Protein AF-A0A947DBQ5-F1 (afdb_monomer_lite)

InterPro domains:
  IPR007060 Septum formation initiator FtsL/DivIC [PF04977] (44-119)

Sequence (131 aa):
MTASRSGCVPCSSISCVKSMSTRHRRKSLIRPLLLPLVALLFSAYFAWHGWHGAFGIEARRVLDTEAARLETIKSELKAERSEIEKRVALLRPQSLESDMLDERARNILGFAQPNEIVIYKTAAQAAVNKK

Secondary structure (DSSP, 8-state):
----------------------------SHHHHHHHHHHHHHHHHHHHHHHHSTTSHHHHHHHHHHHHHHHHHHHHHHHHHHHHHHHHHHT-TTSS-HHHHHHHHHHHH----TT-------HHHHTTT--

Foldseek 3Di:
DDDDDDDDDDDDDDDPPPPPPPPPPPDPPVVVVVVVVVVVVVVVVCVVCQCPDCNHPVVVVVVVVVVVVVVVVVVVVVVVVVVVVVVVVVVPVVPVDVVVVVVVCCVPVVDDDPPDDDDDDDPVNVVVPPD

pLDDT: mean 71.71, std 12.99, range [37.59, 96.56]

Organism: NCBI:txid2840188

Radius of gyration: 59.05 Å; chains: 1; bounding box: 110×28×185 Å

Structure (mmCIF, N/CA/C/O backbone):
data_AF-A0A947DBQ5-F1
#
_entry.id   AF-A0A947DBQ5-F1
#
loop_
_atom_site.group_PDB
_atom_site.id
_atom_site.type_symbol
_atom_site.label_atom_id
_atom_site.label_alt_id
_atom_site.label_comp_id
_atom_site.label_asym_id
_atom_site.label_entity_id
_atom_site.label_seq_id
_atom_site.pdbx_PDB_ins_code
_atom_site.Cartn_x
_atom_site.Cartn_y
_atom_site.Cartn_z
_atom_site.occupancy
_atom_site.B_iso_or_equiv
_atom_site.auth_seq_id
_atom_site.auth_comp_id
_atom_site.auth_asym_id
_atom_site.auth_atom_id
_atom_site.pdbx_PDB_model_num
ATOM 1 N N . MET A 1 1 ? 61.815 -3.736 -114.811 1.00 37.59 1 MET A N 1
ATOM 2 C CA . MET A 1 1 ? 62.264 -5.143 -114.667 1.00 37.59 1 MET A CA 1
ATOM 3 C C . MET A 1 1 ? 63.129 -5.160 -113.414 1.00 37.59 1 MET A C 1
ATOM 5 O O . MET A 1 1 ? 64.109 -4.442 -113.425 1.00 37.59 1 MET A O 1
ATOM 9 N N . THR A 1 2 ? 62.818 -5.735 -112.254 1.00 43.38 2 THR A N 1
ATOM 10 C CA . THR A 1 2 ? 61.986 -6.865 -111.789 1.00 43.38 2 THR A CA 1
ATOM 11 C C . THR A 1 2 ? 61.728 -6.593 -110.289 1.00 43.38 2 THR A C 1
ATOM 13 O O . THR A 1 2 ? 62.681 -6.356 -109.557 1.00 43.38 2 THR A O 1
ATOM 16 N N . ALA A 1 3 ? 60.515 -6.329 -109.801 1.00 43.53 3 ALA A N 1
ATOM 17 C CA . ALA A 1 3 ? 59.419 -7.256 -109.498 1.00 43.53 3 ALA A CA 1
ATOM 18 C C . ALA A 1 3 ? 59.788 -8.442 -108.580 1.00 43.53 3 ALA A C 1
ATOM 20 O O . ALA A 1 3 ? 60.541 -9.327 -108.967 1.00 43.53 3 ALA A O 1
ATOM 21 N N . SER A 1 4 ? 59.096 -8.480 -107.435 1.00 47.56 4 SER A N 1
ATOM 22 C CA . SER A 1 4 ? 58.711 -9.664 -106.657 1.00 47.56 4 SER A CA 1
ATOM 23 C C . SER A 1 4 ? 59.761 -10.355 -105.777 1.00 47.56 4 SER A C 1
ATOM 25 O O . SER A 1 4 ? 60.540 -11.193 -106.223 1.00 47.56 4 SER A O 1
ATOM 27 N N . ARG A 1 5 ? 59.648 -10.113 -104.464 1.00 50.91 5 ARG A N 1
ATOM 28 C CA . ARG A 1 5 ? 59.799 -11.161 -103.446 1.00 50.91 5 ARG A CA 1
ATOM 29 C C . ARG A 1 5 ? 58.647 -11.084 -102.449 1.00 50.91 5 ARG A C 1
ATOM 31 O O . ARG A 1 5 ? 58.670 -10.347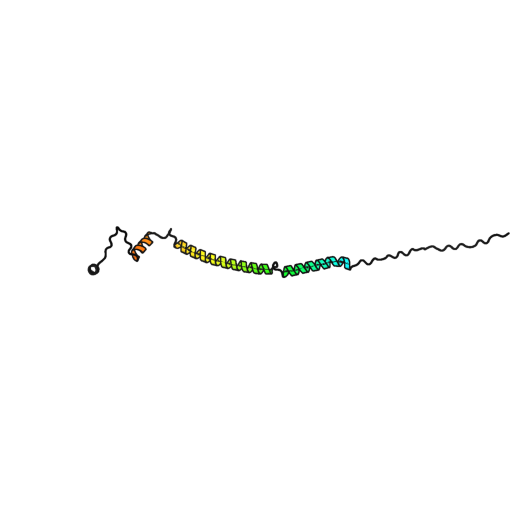 -101.473 1.00 50.91 5 ARG A O 1
ATOM 38 N N . SER A 1 6 ? 57.629 -11.871 -102.766 1.00 55.47 6 SER A N 1
ATOM 39 C CA . SER A 1 6 ? 56.708 -12.520 -101.840 1.00 55.47 6 SER A CA 1
ATOM 40 C C . SER A 1 6 ? 57.459 -13.234 -100.713 1.00 55.47 6 SER A C 1
ATOM 42 O O . SER A 1 6 ? 58.381 -14.004 -100.990 1.00 55.47 6 SER A O 1
ATOM 44 N N . GLY A 1 7 ? 57.038 -13.043 -99.463 1.00 47.62 7 GLY A N 1
ATOM 45 C CA . GLY A 1 7 ? 57.568 -13.826 -98.352 1.00 47.62 7 GLY A CA 1
ATOM 46 C C . GLY A 1 7 ? 57.004 -13.441 -96.990 1.00 47.62 7 GLY A C 1
ATOM 47 O O . GLY A 1 7 ? 57.481 -12.500 -96.373 1.00 47.62 7 GLY A O 1
ATOM 48 N N . CYS A 1 8 ? 56.063 -14.265 -96.526 1.00 45.72 8 CYS A N 1
ATOM 49 C CA . CYS A 1 8 ? 55.811 -14.599 -95.121 1.00 45.72 8 CYS A CA 1
ATOM 50 C C . CYS A 1 8 ? 55.043 -13.586 -94.252 1.00 45.72 8 CYS A C 1
ATOM 52 O O . CYS A 1 8 ? 55.600 -12.722 -93.584 1.00 45.72 8 CYS A O 1
ATOM 54 N N . VAL A 1 9 ? 53.737 -13.838 -94.156 1.00 55.84 9 VAL A N 1
ATOM 55 C CA . VAL A 1 9 ? 52.914 -13.564 -92.972 1.00 55.84 9 VAL A CA 1
ATOM 56 C C . VAL A 1 9 ? 53.303 -14.553 -91.864 1.00 55.84 9 VAL A C 1
ATOM 58 O O . VAL A 1 9 ? 53.293 -15.757 -92.130 1.00 55.84 9 VAL A O 1
ATOM 61 N N . PRO A 1 10 ? 53.541 -14.114 -90.617 1.00 54.22 10 PRO A N 1
ATOM 62 C CA . PRO A 1 10 ? 53.323 -14.949 -89.452 1.00 54.22 10 PRO A CA 1
ATOM 63 C C . PRO A 1 10 ? 52.007 -14.545 -88.777 1.00 54.22 10 PRO A C 1
ATOM 65 O O . PRO A 1 10 ? 51.859 -13.454 -88.228 1.00 54.22 10 PRO A O 1
ATOM 68 N N . CYS A 1 11 ? 51.047 -15.468 -88.793 1.00 51.00 11 CYS A N 1
ATOM 69 C CA . CYS A 1 11 ? 50.010 -15.549 -87.770 1.00 51.00 11 CYS A CA 1
ATOM 70 C C . CYS A 1 11 ? 50.690 -15.577 -86.396 1.00 51.00 11 CYS A C 1
ATOM 72 O O . CYS A 1 11 ? 51.457 -16.505 -86.156 1.00 51.00 11 CYS A O 1
ATOM 74 N N . SER A 1 12 ? 50.407 -14.620 -85.503 1.00 53.00 12 SER A N 1
ATOM 75 C CA . SER A 1 12 ? 50.496 -14.791 -84.037 1.00 53.00 12 SER A CA 1
ATOM 76 C C . SER A 1 12 ? 50.033 -13.536 -83.288 1.00 53.00 12 SER A C 1
ATOM 78 O O . SER A 1 12 ? 50.836 -12.671 -82.961 1.00 53.00 12 SER A O 1
ATOM 80 N N . SER A 1 13 ? 48.742 -13.450 -82.964 1.00 54.38 13 SER A N 1
ATOM 81 C CA . SER A 1 13 ? 48.279 -12.725 -81.765 1.00 54.38 13 SER A CA 1
ATOM 82 C C . SER A 1 13 ? 46.868 -13.164 -81.361 1.00 54.38 13 SER A C 1
ATOM 84 O O . SER A 1 13 ? 45.965 -12.367 -81.114 1.00 54.38 13 SER A O 1
ATOM 86 N N . ILE A 1 14 ? 46.664 -14.479 -81.257 1.00 58.59 14 ILE A N 1
ATOM 87 C CA . ILE A 1 14 ? 45.580 -14.986 -80.416 1.00 58.59 14 ILE A CA 1
ATOM 88 C C . ILE A 1 14 ? 45.992 -14.673 -78.976 1.00 58.59 14 ILE A C 1
ATOM 90 O O . ILE A 1 14 ? 47.028 -15.156 -78.524 1.00 58.59 14 ILE A O 1
ATOM 94 N N . SER A 1 15 ? 45.150 -13.896 -78.288 1.00 53.41 15 SER A N 1
ATOM 95 C CA . SER A 1 15 ? 45.084 -13.673 -76.830 1.00 53.41 15 SER A CA 1
ATOM 96 C C . SER A 1 15 ? 45.421 -12.251 -76.371 1.00 53.41 15 SER A C 1
ATOM 98 O O . SER A 1 15 ? 46.423 -12.012 -75.706 1.00 53.41 15 SER A O 1
ATOM 100 N N . CYS A 1 16 ? 44.502 -11.309 -76.593 1.00 52.28 16 CYS A N 1
ATOM 101 C CA . CYS A 1 16 ? 44.310 -10.226 -75.626 1.00 52.28 16 CYS A CA 1
ATOM 102 C C . CYS A 1 16 ? 43.318 -10.721 -74.560 1.00 52.28 16 CYS A C 1
ATOM 104 O O . CYS A 1 16 ? 42.119 -10.457 -74.628 1.00 52.28 16 CYS A O 1
ATOM 106 N N . VAL A 1 17 ? 43.803 -11.511 -73.595 1.00 59.03 17 VAL A N 1
ATOM 107 C CA . VAL A 1 17 ? 43.028 -11.826 -72.388 1.00 59.03 17 VAL A CA 1
ATOM 108 C C . VAL A 1 17 ? 43.065 -10.587 -71.504 1.00 59.03 17 VAL A C 1
ATOM 110 O O . VAL A 1 17 ? 44.072 -10.278 -70.868 1.00 59.03 17 VAL A O 1
ATOM 113 N N . LYS A 1 18 ? 41.952 -9.854 -71.465 1.00 59.78 18 LYS A N 1
ATOM 114 C CA . LYS A 1 18 ? 41.737 -8.805 -70.472 1.00 59.78 18 LYS A CA 1
ATOM 115 C C . LYS A 1 18 ? 41.660 -9.487 -69.109 1.00 59.78 18 LYS A C 1
ATOM 117 O O . LYS A 1 18 ? 40.651 -10.104 -68.781 1.00 59.78 18 LYS A O 1
ATOM 122 N N . SER A 1 19 ? 42.738 -9.395 -68.333 1.00 61.38 19 SER A N 1
ATOM 123 C CA . SER A 1 19 ? 42.753 -9.804 -66.930 1.00 61.38 19 SER A CA 1
ATOM 124 C C . SER A 1 19 ? 41.654 -9.041 -66.184 1.00 61.38 19 SER A C 1
ATOM 126 O O . SER A 1 19 ? 41.783 -7.853 -65.877 1.00 61.38 19 SER A O 1
ATOM 128 N N . MET A 1 20 ? 40.525 -9.708 -65.943 1.00 62.56 20 MET A N 1
ATOM 129 C CA . MET A 1 20 ? 39.498 -9.228 -65.030 1.00 62.56 20 MET A CA 1
ATOM 130 C C . MET A 1 20 ? 40.006 -9.457 -63.611 1.00 62.56 20 MET A C 1
ATOM 132 O O . MET A 1 20 ? 39.824 -10.520 -63.024 1.00 62.56 20 MET A O 1
ATOM 136 N N . SER A 1 21 ? 40.635 -8.434 -63.039 1.00 68.69 21 SER A N 1
ATOM 137 C CA . SER A 1 21 ? 40.823 -8.370 -61.594 1.00 68.69 21 SER A CA 1
ATOM 138 C C . SER A 1 21 ? 39.446 -8.296 -60.929 1.00 68.69 21 SER A C 1
ATOM 140 O O . SER A 1 21 ? 38.784 -7.255 -60.939 1.00 68.69 21 SER A O 1
ATOM 142 N N . THR A 1 22 ? 38.990 -9.403 -60.343 1.00 69.06 22 THR A N 1
ATOM 143 C CA . THR A 1 22 ? 37.840 -9.402 -59.440 1.00 69.06 22 THR A CA 1
ATOM 144 C C . THR A 1 22 ? 38.265 -8.701 -58.155 1.00 69.06 22 THR A C 1
ATOM 146 O O . THR A 1 22 ? 38.829 -9.310 -57.244 1.00 69.06 22 THR A O 1
ATOM 149 N N . ARG A 1 23 ? 38.037 -7.386 -58.082 1.00 66.69 23 ARG A N 1
ATOM 150 C CA . ARG A 1 23 ? 38.262 -6.606 -56.863 1.00 66.69 23 ARG A CA 1
ATOM 151 C C . ARG A 1 23 ? 37.260 -7.070 -55.807 1.00 66.69 23 ARG A C 1
ATOM 153 O O . ARG A 1 23 ? 36.148 -6.555 -55.718 1.00 66.69 23 ARG A O 1
ATOM 160 N N . HIS A 1 24 ? 37.657 -8.057 -55.009 1.00 66.00 24 HIS A N 1
ATOM 161 C CA . HIS A 1 24 ? 36.871 -8.556 -53.889 1.00 66.00 24 HIS A CA 1
ATOM 162 C C . HIS A 1 24 ? 36.799 -7.450 -52.829 1.00 66.00 24 HIS A C 1
ATOM 164 O O . HIS A 1 24 ? 37.697 -7.269 -52.006 1.00 66.00 24 HIS A O 1
ATOM 170 N N . ARG A 1 25 ? 35.749 -6.628 -52.905 1.00 66.50 25 ARG A N 1
ATOM 171 C CA . ARG A 1 25 ? 35.504 -5.519 -51.983 1.00 66.50 25 ARG A CA 1
ATOM 172 C C . ARG A 1 25 ? 35.346 -6.113 -50.584 1.00 66.50 25 ARG A C 1
ATOM 174 O O . ARG A 1 25 ? 34.324 -6.734 -50.299 1.00 66.50 25 ARG A O 1
ATOM 181 N N . ARG A 1 26 ? 36.362 -5.961 -49.723 1.00 65.44 26 ARG A N 1
ATOM 182 C CA . ARG A 1 26 ? 36.283 -6.359 -48.310 1.00 65.44 26 ARG A CA 1
ATOM 183 C C . ARG A 1 26 ? 35.095 -5.621 -47.692 1.00 65.44 26 ARG A C 1
ATOM 185 O O . ARG A 1 26 ? 35.134 -4.404 -47.514 1.00 65.44 26 ARG A O 1
ATOM 192 N N . LYS A 1 27 ? 33.997 -6.340 -47.456 1.00 66.25 27 LYS A N 1
ATOM 193 C CA . LYS A 1 27 ? 32.826 -5.787 -46.777 1.00 66.25 27 LYS A CA 1
ATOM 194 C C . LYS A 1 27 ? 33.251 -5.522 -45.332 1.00 66.25 27 LYS A C 1
ATOM 196 O O . LYS A 1 27 ? 33.811 -6.400 -44.685 1.00 66.25 27 LYS A O 1
ATOM 201 N N . SER A 1 28 ? 33.059 -4.292 -44.863 1.00 70.12 28 SER A N 1
ATOM 202 C CA . SER A 1 28 ? 33.353 -3.918 -43.477 1.00 70.12 28 SER A CA 1
ATOM 203 C C . SER A 1 28 ? 32.514 -4.794 -42.545 1.00 70.12 28 SER A C 1
ATOM 205 O O . SER A 1 28 ? 31.291 -4.684 -42.547 1.00 70.12 28 SER A O 1
ATOM 207 N N . LEU A 1 29 ? 33.180 -5.659 -41.776 1.00 70.75 29 LEU A N 1
ATOM 208 C CA . LEU A 1 29 ? 32.555 -6.518 -40.762 1.00 70.75 29 LEU A CA 1
ATOM 209 C C . LEU A 1 29 ? 32.094 -5.717 -39.537 1.00 70.75 29 LEU A C 1
ATOM 211 O O . LEU A 1 29 ? 31.221 -6.152 -38.800 1.00 70.75 29 LEU A O 1
ATOM 215 N N . ILE A 1 30 ? 32.641 -4.515 -39.356 1.00 77.62 30 ILE A N 1
ATOM 216 C CA . ILE A 1 30 ? 32.367 -3.639 -38.213 1.00 77.62 30 ILE A CA 1
ATOM 217 C C . ILE A 1 30 ? 30.984 -2.983 -38.344 1.00 77.62 30 ILE A C 1
ATOM 219 O O . ILE A 1 30 ? 30.264 -2.851 -37.361 1.00 77.62 30 ILE A O 1
ATOM 223 N N . ARG A 1 31 ? 30.568 -2.620 -39.567 1.00 80.06 31 ARG A N 1
ATOM 224 C CA . ARG A 1 31 ? 29.260 -1.991 -39.827 1.00 80.06 31 ARG A CA 1
ATOM 225 C C . ARG A 1 31 ? 28.050 -2.823 -39.367 1.00 80.06 31 ARG A C 1
ATOM 227 O O . ARG A 1 31 ? 27.206 -2.249 -38.687 1.00 80.06 31 ARG A O 1
ATOM 234 N N . PRO A 1 32 ? 27.934 -4.128 -39.683 1.00 83.44 32 PRO A N 1
ATOM 235 C CA . PRO A 1 32 ? 26.803 -4.935 -39.217 1.00 83.44 32 PRO A CA 1
ATOM 236 C C . PRO A 1 32 ? 26.844 -5.259 -37.715 1.00 83.44 32 PRO A C 1
ATOM 238 O O . PRO A 1 32 ? 25.808 -5.600 -37.159 1.00 83.44 32 PRO A O 1
ATOM 241 N N . LEU A 1 33 ? 28.000 -5.138 -37.048 1.00 88.19 33 LEU A N 1
ATOM 242 C CA . LEU A 1 33 ? 28.152 -5.420 -35.613 1.00 88.19 33 LEU A CA 1
ATOM 243 C C . LEU A 1 33 ? 27.775 -4.239 -34.708 1.00 88.19 33 LEU A C 1
ATOM 245 O O . LEU A 1 33 ? 27.461 -4.447 -33.540 1.00 88.19 33 LEU A O 1
ATOM 249 N N . LEU A 1 34 ? 27.761 -3.010 -35.228 1.00 91.00 34 LEU A N 1
ATOM 250 C CA . LEU A 1 34 ? 27.421 -1.824 -34.434 1.00 91.00 34 LEU A CA 1
ATOM 251 C C . LEU A 1 34 ? 25.978 -1.854 -33.917 1.00 91.00 34 LEU A C 1
ATOM 253 O O . LEU A 1 34 ? 25.736 -1.558 -32.752 1.00 91.00 34 LEU A O 1
ATOM 257 N N . LEU A 1 35 ? 25.025 -2.239 -34.768 1.00 92.38 35 LEU A N 1
ATOM 258 C CA . LEU A 1 35 ? 23.607 -2.263 -34.411 1.00 92.38 35 LEU A CA 1
ATOM 259 C C . LEU A 1 35 ? 23.280 -3.260 -33.277 1.00 92.38 35 LEU A C 1
ATOM 261 O O . LEU A 1 35 ? 22.669 -2.836 -32.295 1.00 92.38 35 LEU A O 1
ATOM 265 N N . PRO A 1 36 ? 23.706 -4.542 -33.336 1.00 93.38 36 PRO A N 1
ATOM 266 C CA . PRO A 1 36 ? 23.482 -5.467 -32.230 1.00 93.38 36 PRO A CA 1
ATOM 267 C C . PRO A 1 36 ? 24.260 -5.066 -30.975 1.00 93.38 36 PRO A C 1
ATOM 269 O O . PRO A 1 36 ? 23.733 -5.232 -29.884 1.00 93.38 36 PRO A O 1
ATOM 272 N N . LEU A 1 37 ? 25.464 -4.490 -31.096 1.00 95.38 37 LEU A N 1
ATOM 273 C CA . LEU A 1 37 ? 26.236 -4.025 -29.939 1.00 95.38 37 LEU A CA 1
ATOM 274 C C . LEU A 1 37 ? 25.498 -2.919 -29.170 1.00 95.38 37 LEU A C 1
ATOM 276 O O . LEU A 1 37 ? 25.379 -2.988 -27.949 1.00 95.38 37 LEU A O 1
ATOM 280 N N . VAL A 1 38 ? 24.962 -1.924 -29.885 1.00 95.44 38 VAL A N 1
ATOM 281 C CA . VAL A 1 38 ? 24.162 -0.848 -29.283 1.00 95.44 38 VAL A CA 1
ATOM 282 C C . VAL A 1 38 ? 22.892 -1.415 -28.649 1.00 95.44 38 VAL A C 1
ATOM 284 O O . VAL A 1 38 ? 22.584 -1.084 -27.507 1.00 95.44 38 VAL A O 1
ATOM 287 N N . ALA A 1 39 ? 22.188 -2.316 -29.340 1.00 95.19 39 ALA A N 1
ATOM 288 C CA . ALA A 1 39 ? 20.994 -2.964 -28.800 1.00 95.19 39 ALA A CA 1
ATOM 289 C C . ALA A 1 39 ? 21.289 -3.755 -27.512 1.00 95.19 39 ALA A C 1
ATOM 291 O O . ALA A 1 39 ? 20.502 -3.713 -26.565 1.00 95.19 39 ALA A O 1
ATOM 292 N N . LEU A 1 40 ? 22.436 -4.434 -27.450 1.00 96.56 40 LEU A N 1
ATOM 293 C CA . LEU A 1 40 ? 22.878 -5.194 -26.282 1.00 96.56 40 LEU A CA 1
ATOM 294 C C . LEU A 1 40 ? 23.230 -4.260 -25.117 1.00 96.56 40 LEU A C 1
ATOM 296 O O . LEU A 1 40 ? 22.806 -4.521 -23.994 1.00 96.56 40 LEU A O 1
ATOM 300 N N . LEU A 1 41 ? 23.902 -3.132 -25.381 1.00 96.50 41 LEU A N 1
ATOM 301 C CA . LEU A 1 41 ? 24.149 -2.095 -24.371 1.00 96.50 41 LEU A CA 1
ATOM 302 C C . LEU A 1 41 ? 22.844 -1.539 -23.787 1.00 96.50 41 LEU A C 1
ATOM 304 O O . LEU A 1 41 ? 22.707 -1.469 -22.568 1.00 96.50 41 LEU A O 1
ATOM 308 N N . PHE A 1 42 ? 21.879 -1.173 -24.637 1.00 96.06 42 PHE A N 1
ATOM 309 C CA . PHE A 1 42 ? 20.575 -0.684 -24.179 1.00 96.06 42 PHE A CA 1
ATOM 310 C C . PHE A 1 42 ? 19.831 -1.745 -23.366 1.00 96.06 42 PHE A C 1
ATOM 312 O O . PHE A 1 42 ? 19.311 -1.446 -22.294 1.00 96.06 42 PHE A O 1
ATOM 319 N N . SER A 1 43 ? 19.822 -2.992 -23.837 1.00 95.31 43 SER A N 1
ATOM 320 C CA . SER A 1 43 ? 19.176 -4.107 -23.135 1.00 95.31 43 SER A CA 1
ATOM 321 C C . SER A 1 43 ? 19.808 -4.350 -21.764 1.00 95.31 43 SER A C 1
ATOM 323 O O . SER A 1 43 ? 19.091 -4.505 -20.781 1.00 95.31 43 SER A O 1
ATOM 325 N N . ALA A 1 44 ? 21.140 -4.323 -21.673 1.00 95.00 44 ALA A N 1
ATOM 326 C CA . ALA A 1 44 ? 21.867 -4.458 -20.414 1.00 95.00 44 ALA A CA 1
ATOM 327 C C . ALA A 1 44 ? 21.593 -3.285 -19.460 1.00 95.00 44 ALA A C 1
ATOM 329 O O . ALA A 1 44 ? 21.381 -3.505 -18.270 1.00 95.00 44 ALA A O 1
ATOM 330 N N . TYR A 1 45 ? 21.538 -2.054 -19.978 1.00 92.00 45 TYR A N 1
ATOM 331 C CA . TYR A 1 45 ? 21.202 -0.863 -19.199 1.00 92.00 45 TYR A CA 1
ATOM 332 C C . TYR A 1 45 ? 19.801 -0.966 -18.586 1.00 92.00 45 TYR A C 1
ATOM 334 O O . TYR A 1 45 ? 19.643 -0.799 -17.377 1.00 92.00 45 TYR A O 1
ATOM 342 N N . PHE A 1 46 ? 18.795 -1.307 -19.396 1.00 89.38 46 PHE A N 1
ATOM 343 C CA . PHE A 1 46 ? 17.427 -1.493 -18.913 1.00 89.38 46 PHE A CA 1
ATOM 344 C C . PHE A 1 46 ? 17.297 -2.689 -17.970 1.00 89.38 46 PHE A C 1
ATOM 346 O O . PHE A 1 46 ? 16.581 -2.590 -16.980 1.00 89.38 46 PHE A O 1
ATOM 353 N N . ALA A 1 47 ? 18.004 -3.793 -18.222 1.00 89.25 47 ALA A N 1
ATOM 354 C CA . ALA A 1 47 ? 18.024 -4.937 -17.316 1.00 89.25 47 ALA A CA 1
ATOM 355 C C . ALA A 1 47 ? 18.619 -4.562 -15.949 1.00 89.25 47 ALA A C 1
ATOM 357 O O . ALA A 1 47 ? 18.021 -4.860 -14.918 1.00 89.25 47 ALA A O 1
ATOM 358 N N . TRP A 1 48 ? 19.749 -3.846 -15.930 1.00 88.25 48 TRP A N 1
ATOM 359 C CA . TRP A 1 48 ? 20.383 -3.370 -14.700 1.00 88.25 48 TRP A CA 1
ATOM 360 C C . TRP A 1 48 ? 19.489 -2.394 -13.932 1.00 88.25 48 TRP A C 1
ATOM 362 O O . TRP A 1 48 ? 19.283 -2.566 -12.731 1.00 88.25 48 TRP A O 1
ATOM 372 N N . HIS A 1 49 ? 18.933 -1.393 -14.621 1.00 85.25 49 HIS A N 1
ATOM 373 C CA . HIS A 1 49 ? 18.050 -0.397 -14.013 1.00 85.25 49 HIS A CA 1
ATOM 374 C C . HIS A 1 49 ? 16.691 -0.966 -13.604 1.00 85.25 49 HIS A C 1
ATOM 376 O O . HIS A 1 49 ? 16.117 -0.491 -12.633 1.00 85.25 49 HIS A O 1
ATOM 382 N N . GLY A 1 50 ? 16.173 -1.980 -14.297 1.00 80.12 50 GLY A N 1
ATOM 383 C CA . GLY A 1 50 ? 14.956 -2.688 -13.898 1.00 80.12 50 GLY A CA 1
ATOM 384 C C . GLY A 1 50 ? 15.182 -3.591 -12.686 1.00 80.12 50 GLY A C 1
ATOM 385 O O . GLY A 1 50 ? 14.303 -3.710 -11.837 1.00 80.12 50 GLY A O 1
ATOM 386 N N . TRP A 1 51 ? 16.377 -4.178 -12.574 1.00 75.62 51 TRP A N 1
ATOM 387 C CA . TRP A 1 51 ? 16.774 -4.994 -11.428 1.00 75.62 51 TRP A CA 1
ATOM 388 C C . TRP A 1 51 ? 17.049 -4.155 -10.171 1.00 75.62 51 TRP A C 1
ATOM 390 O O . TRP A 1 51 ? 16.609 -4.524 -9.088 1.00 75.62 51 TRP A O 1
ATOM 400 N N . HIS A 1 52 ? 17.745 -3.018 -10.309 1.00 72.31 52 HIS A N 1
ATOM 401 C CA . HIS A 1 52 ? 18.113 -2.131 -9.190 1.00 72.31 52 HIS A CA 1
ATOM 402 C C . HIS A 1 52 ? 17.129 -0.974 -8.951 1.00 72.31 52 HIS A C 1
ATOM 404 O O . HIS A 1 52 ? 17.277 -0.226 -7.987 1.00 72.31 52 HIS A O 1
ATOM 410 N N . GLY A 1 53 ? 16.157 -0.768 -9.838 1.00 63.66 53 GLY A N 1
ATOM 411 C CA . GLY A 1 53 ? 15.198 0.328 -9.752 1.00 63.66 53 GLY A CA 1
ATOM 412 C C . GLY A 1 53 ? 14.000 0.000 -8.867 1.00 63.66 53 GLY A C 1
ATOM 413 O O . GLY A 1 53 ? 13.608 -1.155 -8.714 1.00 63.66 53 GLY A O 1
ATOM 414 N N . ALA A 1 54 ? 13.350 1.048 -8.360 1.00 58.69 54 ALA A N 1
ATOM 415 C CA . ALA A 1 54 ? 12.171 1.001 -7.486 1.00 58.69 54 ALA A CA 1
ATOM 416 C C . ALA A 1 54 ? 10.913 0.319 -8.086 1.00 58.69 54 ALA A C 1
ATOM 418 O O . ALA A 1 54 ? 9.855 0.339 -7.469 1.00 58.69 54 ALA A O 1
ATOM 419 N N . PHE A 1 55 ? 11.011 -0.278 -9.278 1.00 58.66 55 PHE A N 1
ATOM 420 C CA . PHE A 1 55 ? 9.951 -1.047 -9.943 1.00 58.66 55 PHE A CA 1
ATOM 421 C C . PHE A 1 55 ? 10.264 -2.554 -10.029 1.00 58.66 55 PHE A C 1
ATOM 423 O O . PHE A 1 55 ? 9.478 -3.315 -10.594 1.00 58.66 55 PHE A O 1
ATOM 430 N N . GLY A 1 56 ? 11.405 -2.992 -9.485 1.00 63.59 56 GLY A N 1
ATOM 431 C CA . GLY A 1 56 ? 11.801 -4.395 -9.413 1.00 63.59 56 GLY A CA 1
ATOM 432 C C . GLY A 1 56 ? 11.069 -5.179 -8.318 1.00 63.59 56 GLY A C 1
ATOM 433 O O . GLY A 1 56 ? 10.369 -4.623 -7.471 1.00 63.59 56 GLY A O 1
ATOM 434 N N . ILE A 1 57 ? 11.272 -6.500 -8.318 1.00 60.72 57 ILE A N 1
ATOM 435 C CA . ILE A 1 57 ? 10.681 -7.474 -7.377 1.00 60.72 57 ILE A CA 1
ATOM 436 C C . ILE A 1 57 ? 10.889 -7.052 -5.909 1.00 60.72 57 ILE A C 1
ATOM 438 O O . ILE A 1 57 ? 10.041 -7.321 -5.064 1.00 60.72 57 ILE A O 1
ATOM 442 N N . GLU A 1 58 ? 11.964 -6.320 -5.618 1.00 61.69 58 GLU A N 1
ATOM 443 C CA . GLU A 1 58 ? 12.283 -5.830 -4.277 1.00 61.69 58 GLU A CA 1
ATOM 444 C C . GLU A 1 58 ? 11.342 -4.720 -3.779 1.00 61.69 58 GLU A C 1
ATOM 446 O O . GLU A 1 58 ? 10.951 -4.715 -2.615 1.00 61.69 58 GLU A O 1
ATOM 451 N N . ALA A 1 59 ? 10.876 -3.829 -4.659 1.00 62.56 59 ALA A N 1
ATOM 452 C CA . ALA A 1 59 ? 9.885 -2.818 -4.283 1.00 62.56 59 ALA A CA 1
ATOM 453 C C . ALA A 1 59 ? 8.518 -3.448 -3.982 1.00 62.56 59 ALA A C 1
ATOM 455 O O . ALA A 1 59 ? 7.804 -2.992 -3.088 1.00 62.56 59 ALA A O 1
ATOM 456 N N . ARG A 1 60 ? 8.183 -4.545 -4.678 1.00 61.31 60 ARG A N 1
ATOM 457 C CA . ARG A 1 60 ? 7.020 -5.373 -4.331 1.00 61.31 60 ARG A CA 1
ATOM 458 C C . ARG A 1 60 ? 7.177 -5.995 -2.952 1.00 61.31 60 ARG A C 1
ATOM 460 O O . ARG A 1 60 ? 6.226 -5.940 -2.194 1.00 61.31 60 ARG A O 1
ATOM 467 N N . ARG A 1 61 ? 8.367 -6.482 -2.578 1.00 62.88 61 ARG A N 1
ATOM 468 C CA . ARG A 1 61 ? 8.585 -7.049 -1.236 1.00 62.88 61 ARG A CA 1
ATOM 469 C C . ARG A 1 61 ? 8.300 -6.051 -0.123 1.00 62.88 61 ARG A C 1
ATOM 471 O O . ARG A 1 61 ? 7.610 -6.401 0.825 1.00 62.88 61 ARG A O 1
ATOM 478 N N . VAL A 1 62 ? 8.780 -4.815 -0.252 1.00 67.50 62 VAL A N 1
ATOM 479 C CA . VAL A 1 62 ? 8.529 -3.772 0.756 1.00 67.50 62 VAL A CA 1
ATOM 480 C C . VAL A 1 62 ? 7.036 -3.437 0.833 1.00 67.50 62 VAL A C 1
ATOM 482 O O . VAL A 1 62 ? 6.470 -3.388 1.924 1.00 67.50 62 VAL A O 1
ATOM 485 N N . LEU A 1 63 ? 6.370 -3.283 -0.314 1.00 63.66 63 LEU A N 1
ATOM 4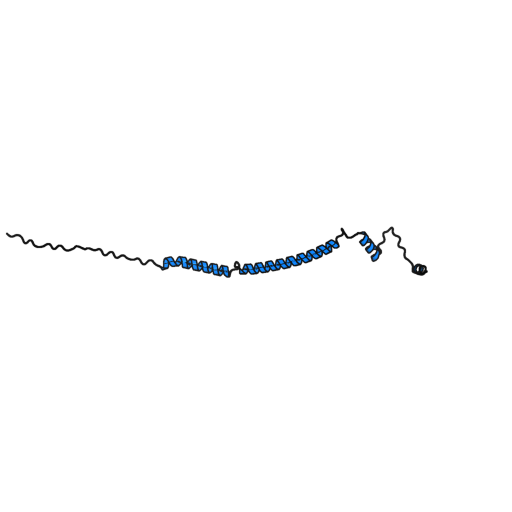86 C CA . LEU A 1 63 ? 4.928 -3.023 -0.359 1.00 63.66 63 LEU A CA 1
ATOM 487 C C . LEU A 1 63 ? 4.098 -4.190 0.194 1.00 63.66 63 LEU A C 1
ATOM 489 O O . LEU A 1 63 ? 3.152 -3.952 0.937 1.00 63.66 63 LEU A O 1
ATOM 493 N N . ASP A 1 64 ? 4.474 -5.431 -0.108 1.00 66.88 64 ASP A N 1
ATOM 494 C CA . ASP A 1 64 ? 3.803 -6.635 0.386 1.00 66.88 64 ASP A CA 1
ATOM 495 C C . ASP A 1 64 ? 3.981 -6.775 1.906 1.00 66.88 64 ASP A C 1
ATOM 497 O O . ASP A 1 64 ? 3.039 -7.135 2.612 1.00 66.88 64 ASP A O 1
ATOM 501 N N . THR A 1 65 ? 5.163 -6.436 2.439 1.00 71.94 65 THR A N 1
ATOM 502 C CA . THR A 1 65 ? 5.404 -6.449 3.892 1.00 71.94 65 THR A CA 1
ATOM 503 C C . THR A 1 65 ? 4.580 -5.395 4.624 1.00 71.94 65 THR A C 1
ATOM 505 O O . THR A 1 65 ? 4.025 -5.679 5.686 1.00 71.94 65 THR A O 1
ATOM 508 N N . GLU A 1 66 ? 4.441 -4.201 4.046 1.00 72.44 66 GLU A N 1
ATOM 509 C CA . GLU A 1 66 ? 3.645 -3.136 4.651 1.00 72.44 66 GLU A CA 1
ATOM 510 C C . GLU A 1 66 ? 2.145 -3.437 4.539 1.00 72.44 66 GLU A C 1
ATOM 512 O O . GLU A 1 66 ? 1.401 -3.241 5.499 1.00 72.44 66 GLU A O 1
ATOM 517 N N . ALA A 1 67 ? 1.703 -4.013 3.416 1.00 72.38 67 ALA A N 1
ATOM 518 C CA . ALA A 1 67 ? 0.337 -4.500 3.246 1.00 72.38 67 ALA A CA 1
ATOM 519 C C . ALA A 1 67 ? -0.013 -5.576 4.285 1.00 72.38 67 ALA A C 1
ATOM 521 O O . ALA A 1 67 ? -1.048 -5.468 4.943 1.00 72.38 67 ALA A O 1
ATOM 522 N N . ALA A 1 68 ? 0.872 -6.554 4.504 1.00 73.75 68 ALA A N 1
ATOM 523 C CA . ALA A 1 68 ? 0.684 -7.579 5.527 1.00 73.75 68 ALA A CA 1
ATOM 524 C C . ALA A 1 68 ? 0.589 -6.970 6.938 1.00 73.75 68 ALA A C 1
ATOM 526 O O . ALA A 1 68 ? -0.287 -7.344 7.716 1.00 73.75 68 ALA A O 1
ATOM 527 N N . ARG A 1 69 ? 1.432 -5.980 7.260 1.00 76.94 69 ARG A N 1
ATOM 528 C CA . ARG A 1 69 ? 1.386 -5.264 8.545 1.00 76.94 69 ARG A CA 1
ATOM 529 C C . ARG A 1 69 ? 0.082 -4.484 8.741 1.00 76.94 69 ARG A C 1
ATOM 531 O O . ARG A 1 69 ? -0.483 -4.461 9.832 1.00 76.94 69 ARG A O 1
ATOM 538 N N . LEU A 1 70 ? -0.409 -3.824 7.697 1.00 75.94 70 LEU A N 1
ATOM 539 C CA . LEU A 1 70 ? -1.681 -3.100 7.738 1.00 75.94 70 LEU A CA 1
ATOM 540 C C . LEU A 1 70 ? -2.868 -4.059 7.900 1.00 75.94 70 LEU A C 1
ATOM 542 O O . LEU A 1 70 ? -3.819 -3.742 8.617 1.00 75.94 70 LEU A O 1
ATOM 546 N N . GLU A 1 71 ? -2.811 -5.240 7.284 1.00 78.06 71 GLU A N 1
ATOM 547 C CA . GLU A 1 71 ? -3.825 -6.281 7.459 1.00 78.06 71 GLU A CA 1
ATOM 548 C C . GLU A 1 71 ? -3.867 -6.834 8.886 1.00 78.06 71 GLU A C 1
ATOM 550 O O . GLU A 1 71 ? -4.964 -6.979 9.436 1.00 78.06 71 GLU A O 1
ATOM 555 N N . THR A 1 72 ? -2.713 -7.076 9.522 1.00 78.94 72 THR A N 1
ATOM 556 C CA . THR A 1 72 ? -2.681 -7.542 10.918 1.00 78.94 72 THR A CA 1
ATOM 557 C C . THR A 1 72 ? -3.281 -6.498 11.852 1.00 78.94 72 THR A C 1
ATOM 559 O O . THR A 1 72 ? -4.201 -6.821 12.605 1.00 78.94 72 THR A O 1
ATOM 562 N N . ILE A 1 73 ? -2.877 -5.232 11.719 1.00 80.56 73 ILE A N 1
ATOM 563 C CA . ILE A 1 73 ? -3.415 -4.118 12.516 1.00 80.56 73 ILE A CA 1
ATOM 564 C C . ILE A 1 73 ? -4.932 -3.994 12.320 1.00 80.56 73 ILE A C 1
ATOM 566 O O . ILE A 1 73 ? -5.694 -3.871 13.280 1.00 80.56 73 ILE A O 1
ATOM 570 N N . LYS A 1 74 ? -5.406 -4.086 11.072 1.00 78.19 74 LYS A N 1
ATOM 571 C CA . LYS A 1 74 ? -6.839 -4.047 10.758 1.00 78.19 74 LYS A CA 1
ATOM 572 C C . LYS A 1 74 ? -7.602 -5.197 11.419 1.00 78.19 74 LYS A C 1
ATOM 574 O O . LYS A 1 74 ? -8.740 -4.999 11.847 1.00 78.19 74 LYS A O 1
ATOM 579 N N . SER A 1 75 ? -7.013 -6.390 11.473 1.00 79.25 75 SER A N 1
ATOM 580 C CA . SER A 1 75 ? -7.635 -7.564 12.087 1.00 79.25 75 SER A CA 1
ATOM 581 C C . SER A 1 75 ? -7.755 -7.426 13.608 1.00 79.25 75 SER A C 1
ATOM 583 O O . SER A 1 75 ? -8.820 -7.715 14.155 1.00 79.25 75 SER A O 1
ATOM 585 N N . GLU A 1 76 ? -6.725 -6.887 14.262 1.00 85.81 76 GLU A N 1
ATOM 586 C CA . GLU A 1 76 ? -6.697 -6.638 15.706 1.00 85.81 76 GLU A CA 1
ATOM 587 C C . GLU A 1 76 ? -7.740 -5.589 16.101 1.00 85.81 76 GLU A C 1
ATOM 589 O O . GLU A 1 76 ? -8.612 -5.858 16.928 1.00 85.81 76 GLU A O 1
ATOM 594 N N . LEU A 1 77 ? -7.748 -4.438 15.422 1.00 84.19 77 LEU A N 1
ATOM 5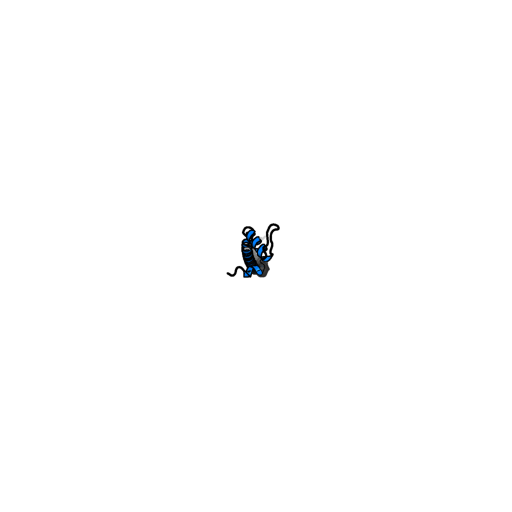95 C CA . LEU A 1 77 ? -8.734 -3.374 15.652 1.00 84.19 77 LEU A CA 1
ATOM 596 C C . LEU A 1 77 ? -10.171 -3.851 15.407 1.00 84.19 77 LEU A C 1
ATOM 598 O O . LEU A 1 77 ? -11.106 -3.449 16.103 1.00 84.19 77 LEU A O 1
ATOM 602 N N . LYS A 1 78 ? -10.379 -4.723 14.415 1.00 87.19 78 LYS A N 1
ATOM 603 C CA . LYS A 1 78 ? -11.700 -5.305 14.150 1.00 87.19 78 LYS A CA 1
ATOM 604 C C . LYS A 1 78 ? -12.127 -6.260 15.267 1.00 87.19 78 LYS A C 1
ATOM 606 O O . LYS A 1 78 ? -13.312 -6.281 15.606 1.00 87.19 78 LYS A O 1
ATOM 611 N N . ALA A 1 79 ? -11.197 -7.031 15.827 1.00 84.62 79 ALA A N 1
ATOM 612 C CA . ALA A 1 79 ? -11.471 -7.915 16.953 1.00 84.62 79 ALA A CA 1
ATOM 613 C C . ALA A 1 79 ? -11.864 -7.108 18.199 1.00 84.62 79 ALA A C 1
ATOM 615 O O . ALA A 1 79 ? -12.924 -7.374 18.770 1.00 84.62 79 ALA A O 1
ATOM 616 N N . GLU A 1 80 ? -11.098 -6.067 18.533 1.00 84.62 80 GLU A N 1
ATOM 617 C CA . GLU A 1 80 ? -11.387 -5.160 19.651 1.00 84.62 80 GLU A CA 1
ATOM 618 C C . GLU A 1 80 ? -12.755 -4.489 19.486 1.00 84.62 80 GLU A C 1
ATOM 620 O O . GLU A 1 80 ? -13.604 -4.543 20.381 1.00 84.62 80 GLU A O 1
ATOM 625 N N . ARG A 1 81 ? -13.031 -3.948 18.292 1.00 84.75 81 ARG A N 1
ATOM 626 C CA . ARG A 1 81 ? -14.341 -3.369 17.980 1.00 84.75 81 ARG A CA 1
ATOM 627 C C . ARG A 1 81 ? -15.465 -4.384 18.183 1.00 84.75 81 ARG A C 1
ATOM 629 O O . ARG A 1 81 ? -16.487 -4.037 18.764 1.00 84.75 81 ARG A O 1
ATOM 636 N N . SER A 1 82 ? -15.287 -5.626 17.733 1.00 82.62 82 SER A N 1
ATOM 637 C CA . SER A 1 82 ? -16.312 -6.666 17.878 1.00 82.62 82 SER A CA 1
ATOM 638 C C . SER A 1 82 ? -16.573 -7.035 19.340 1.00 82.62 82 SER A C 1
ATOM 640 O O . SER A 1 82 ? -17.700 -7.366 19.705 1.00 82.62 82 SER A O 1
ATOM 642 N N . GLU A 1 83 ? -15.550 -6.976 20.190 1.00 84.50 83 GLU A N 1
ATOM 643 C CA . GLU A 1 83 ? -15.681 -7.258 21.614 1.00 84.50 83 GLU A CA 1
ATOM 644 C C . GLU A 1 83 ? -16.440 -6.138 22.326 1.00 84.50 83 GLU A C 1
ATOM 646 O O . GLU A 1 83 ? -17.367 -6.403 23.095 1.00 84.50 83 GLU A O 1
ATOM 651 N N . ILE A 1 84 ? -16.113 -4.885 22.010 1.00 85.00 84 ILE A N 1
ATOM 652 C CA . ILE A 1 84 ? -16.823 -3.717 22.532 1.00 85.00 84 ILE A CA 1
ATOM 653 C C . ILE A 1 84 ? -18.266 -3.706 22.028 1.00 85.00 84 ILE A C 1
ATOM 655 O O . ILE A 1 84 ? -19.177 -3.497 22.820 1.00 85.00 84 ILE A O 1
ATOM 659 N N . GLU A 1 85 ? -18.510 -3.995 20.750 1.00 81.75 85 GLU A N 1
ATOM 660 C CA . GLU A 1 85 ? -19.865 -4.085 20.197 1.00 81.75 85 GLU A CA 1
ATOM 661 C C . GLU A 1 85 ? -20.696 -5.171 20.881 1.00 81.75 85 GLU A C 1
ATOM 663 O O . GLU A 1 85 ? -21.869 -4.936 21.157 1.00 81.75 85 GLU A O 1
ATOM 668 N N . LYS A 1 86 ? -20.105 -6.322 21.227 1.00 80.25 86 LYS A N 1
ATOM 669 C CA . LYS A 1 86 ? -20.783 -7.357 22.025 1.00 80.25 86 LYS A CA 1
ATOM 670 C C . LYS A 1 86 ? -21.121 -6.853 23.426 1.00 80.25 86 LYS A C 1
ATOM 672 O O . LYS A 1 86 ? -22.250 -7.027 23.872 1.00 80.25 86 LYS A O 1
ATOM 677 N N . ARG A 1 87 ? -20.180 -6.193 24.110 1.00 78.56 87 ARG A N 1
ATOM 678 C CA . ARG A 1 87 ? -20.419 -5.613 25.445 1.00 78.56 87 ARG A CA 1
ATOM 679 C C . ARG A 1 87 ? -21.496 -4.526 25.399 1.00 78.56 87 ARG A C 1
ATOM 681 O O . ARG A 1 87 ? -22.403 -4.531 26.220 1.00 78.56 87 ARG A O 1
ATOM 688 N N . VAL A 1 88 ? -21.451 -3.641 24.406 1.00 79.69 88 VAL A N 1
ATOM 689 C CA . VAL A 1 88 ? -22.457 -2.592 24.189 1.00 79.69 88 VAL A CA 1
ATOM 690 C C . VAL A 1 88 ? -23.806 -3.191 23.798 1.00 79.69 88 VAL A C 1
ATOM 692 O O . VAL A 1 88 ? -24.832 -2.685 24.233 1.00 79.69 88 VAL A O 1
ATOM 695 N N . ALA A 1 89 ? -23.834 -4.278 23.026 1.00 75.75 89 ALA A N 1
ATOM 696 C CA . ALA A 1 89 ? -25.068 -4.993 22.715 1.00 75.75 89 ALA A CA 1
ATOM 697 C C . ALA A 1 89 ? -25.717 -5.589 23.973 1.00 75.75 89 ALA A C 1
ATOM 699 O O . ALA A 1 89 ? -26.937 -5.545 24.080 1.00 75.75 89 ALA A O 1
ATOM 700 N N . LEU A 1 90 ? -24.925 -6.065 24.939 1.00 70.00 90 LEU A N 1
ATOM 701 C CA . LEU A 1 90 ? -25.427 -6.507 26.248 1.00 70.00 90 LEU A CA 1
ATOM 702 C C . LEU A 1 90 ? -25.915 -5.341 27.128 1.00 70.00 90 LEU A C 1
ATOM 704 O O . LEU A 1 90 ? -26.797 -5.524 27.956 1.00 70.00 90 LEU A O 1
ATOM 708 N N . LEU A 1 91 ? -25.354 -4.143 26.943 1.00 69.56 91 LEU A N 1
ATOM 709 C CA . LEU A 1 91 ? -25.730 -2.908 27.647 1.00 69.56 91 LEU A CA 1
ATOM 710 C C . LEU A 1 91 ? -26.817 -2.101 26.915 1.00 69.56 91 LEU A C 1
ATOM 712 O O . LEU A 1 91 ? -27.175 -1.009 27.360 1.00 69.56 91 LEU A O 1
ATOM 716 N N . ARG A 1 92 ? -27.323 -2.575 25.768 1.00 67.12 92 ARG A N 1
ATOM 717 C CA . ARG A 1 92 ? -28.286 -1.809 24.977 1.00 67.12 92 ARG A CA 1
ATOM 718 C C . ARG A 1 92 ? -29.640 -1.751 25.705 1.00 67.12 92 ARG A C 1
ATOM 720 O O . ARG A 1 92 ? -30.151 -2.776 26.142 1.00 67.12 92 ARG A O 1
ATOM 727 N N . PRO A 1 93 ? -30.283 -0.571 25.743 1.00 61.03 93 PRO A N 1
ATOM 728 C CA . PRO A 1 93 ? -31.518 -0.309 26.493 1.00 61.03 93 PRO A CA 1
ATOM 729 C C . PRO A 1 93 ? -32.740 -1.108 26.020 1.00 61.03 93 PRO A C 1
ATOM 731 O O . PRO A 1 93 ? -33.760 -1.107 26.692 1.00 61.03 93 PRO A O 1
ATOM 734 N N . GLN A 1 94 ? -32.656 -1.807 24.885 1.00 60.53 94 GLN A N 1
ATOM 735 C CA . GLN A 1 94 ? -33.731 -2.695 24.429 1.00 60.53 94 GLN A CA 1
ATOM 736 C C . GLN A 1 94 ? -33.830 -3.985 25.266 1.00 60.53 94 GLN A C 1
ATOM 738 O O . GLN A 1 94 ? -34.852 -4.657 25.197 1.00 60.53 94 GLN A O 1
ATOM 743 N N . SER A 1 95 ? -32.800 -4.319 26.056 1.00 56.53 95 SER A N 1
ATOM 744 C CA . SER A 1 95 ? -32.807 -5.428 27.025 1.00 56.53 95 SER A CA 1
ATOM 745 C C . SER A 1 95 ? -32.564 -4.984 28.472 1.00 56.53 95 SER A C 1
ATOM 747 O O . SER A 1 95 ? -32.419 -5.827 29.351 1.00 56.53 95 SER A O 1
ATOM 749 N N . LEU A 1 96 ? -32.447 -3.679 28.722 1.00 64.38 96 LEU A N 1
ATOM 750 C CA . LEU A 1 96 ? -32.196 -3.119 30.049 1.00 64.38 96 LEU A CA 1
ATOM 751 C C . LEU A 1 96 ? -33.542 -2.636 30.593 1.00 64.38 96 LEU A C 1
ATOM 753 O O . LEU A 1 96 ? -34.004 -1.551 30.250 1.00 64.38 96 LEU A O 1
ATOM 757 N N . GLU A 1 97 ? -34.201 -3.497 31.366 1.00 68.12 97 GLU A N 1
ATOM 758 C CA . GLU A 1 97 ? -35.518 -3.241 31.955 1.00 68.12 97 GLU A CA 1
ATOM 759 C C . GLU A 1 97 ? -35.494 -1.953 32.791 1.00 68.12 97 GLU A C 1
ATOM 761 O O . GLU A 1 97 ? -34.706 -1.826 33.734 1.00 68.12 97 GLU A O 1
ATOM 766 N N . SER A 1 98 ? -36.353 -0.984 32.445 1.00 72.19 98 SER A N 1
ATOM 767 C CA . SER A 1 98 ? -36.453 0.299 33.158 1.00 72.19 98 SER A CA 1
ATOM 768 C C . SER A 1 98 ? -36.749 0.106 34.639 1.00 72.19 98 SER A C 1
ATOM 770 O O . SER A 1 98 ? -36.229 0.848 35.466 1.00 72.19 98 SER A O 1
ATOM 772 N N . ASP A 1 99 ? -37.510 -0.935 34.972 1.00 73.62 99 ASP A N 1
ATOM 773 C CA . ASP A 1 99 ? -37.901 -1.260 36.341 1.00 73.62 99 ASP A CA 1
ATOM 774 C C . ASP A 1 99 ? -36.679 -1.610 37.201 1.00 73.62 99 ASP A C 1
ATOM 776 O O . ASP A 1 99 ? -36.590 -1.210 38.359 1.00 73.62 99 ASP A O 1
ATOM 780 N N . MET A 1 100 ? -35.664 -2.263 36.623 1.00 79.56 100 MET A N 1
ATOM 781 C CA . MET A 1 100 ? -34.421 -2.570 37.335 1.00 79.56 100 MET A CA 1
ATOM 782 C C . MET A 1 100 ? -33.581 -1.315 37.626 1.00 79.56 100 MET A C 1
ATOM 784 O O . MET A 1 100 ? -32.893 -1.250 38.650 1.00 79.56 100 MET A O 1
ATOM 788 N N . LEU A 1 101 ? -33.617 -0.317 36.733 1.00 78.56 101 LEU A N 1
ATOM 789 C CA . LEU A 1 101 ? -32.967 0.978 36.956 1.00 78.56 101 LEU A CA 1
ATOM 790 C C . LEU A 1 101 ? -33.700 1.783 38.032 1.00 78.56 101 LEU A C 1
ATOM 792 O O . LEU A 1 101 ? -33.041 2.398 38.874 1.00 78.56 101 LEU A O 1
ATOM 796 N N . ASP A 1 102 ? -35.030 1.725 38.045 1.00 78.88 102 ASP A N 1
ATOM 797 C CA . ASP A 1 102 ? -35.871 2.411 39.028 1.00 78.88 102 ASP A CA 1
ATOM 798 C C . ASP A 1 102 ? -35.676 1.827 40.440 1.00 78.88 102 ASP A C 1
ATOM 800 O O . ASP A 1 102 ? -35.466 2.566 41.404 1.00 78.88 102 ASP A O 1
ATOM 804 N N . GLU A 1 103 ? -35.584 0.498 40.563 1.00 78.50 103 GLU A N 1
ATOM 805 C CA . GLU A 1 103 ? -35.243 -0.187 41.820 1.00 78.50 103 GLU A CA 1
ATOM 806 C C . GLU A 1 103 ? -33.849 0.192 42.346 1.00 78.50 103 GLU A C 1
ATOM 808 O O . GLU A 1 103 ? -33.631 0.359 43.554 1.00 78.50 103 GLU A O 1
ATOM 813 N N . ARG A 1 104 ? -32.866 0.355 41.451 1.00 79.56 104 ARG A N 1
ATOM 814 C CA . ARG A 1 104 ? -31.511 0.770 41.842 1.00 79.56 104 ARG A CA 1
ATOM 815 C C . ARG A 1 104 ? -31.467 2.248 42.237 1.00 79.56 104 ARG A C 1
ATOM 817 O O . ARG A 1 104 ? -30.774 2.585 43.200 1.00 79.56 104 ARG A O 1
ATOM 824 N N . ALA A 1 105 ? -32.213 3.107 41.543 1.00 81.44 105 ALA A N 1
ATOM 825 C CA . ALA A 1 105 ? -32.356 4.521 41.877 1.00 81.44 105 ALA A CA 1
ATOM 826 C C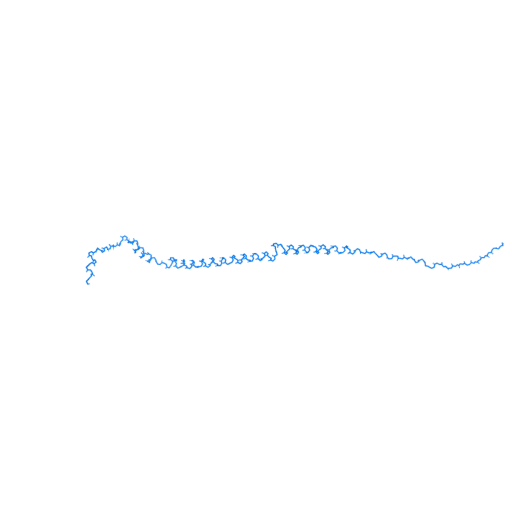 . ALA A 1 105 ? -33.029 4.701 43.248 1.00 81.44 105 ALA A C 1
ATOM 828 O O . ALA A 1 105 ? -32.516 5.443 44.087 1.00 81.44 105 ALA A O 1
ATOM 829 N N . ARG A 1 106 ? -34.094 3.946 43.536 1.00 80.25 106 ARG A N 1
ATOM 830 C CA . ARG A 1 106 ? -34.744 3.905 44.855 1.00 80.25 106 ARG A CA 1
ATOM 831 C C . ARG A 1 106 ? -33.803 3.451 45.964 1.00 80.25 106 ARG A C 1
ATOM 833 O O . ARG A 1 106 ? -33.722 4.112 46.996 1.00 80.25 106 ARG A O 1
ATOM 840 N N . ASN A 1 107 ? -33.048 2.377 45.740 1.00 78.56 107 ASN A N 1
ATOM 841 C CA . ASN A 1 107 ? -32.141 1.832 46.754 1.00 78.56 107 ASN A CA 1
ATOM 842 C C . ASN A 1 107 ? -30.936 2.731 47.068 1.00 78.56 107 ASN A C 1
ATOM 844 O O . ASN A 1 107 ? -30.527 2.807 48.224 1.00 78.56 107 ASN A O 1
ATOM 848 N N . ILE A 1 108 ? -30.329 3.373 46.062 1.00 78.44 108 ILE A N 1
ATOM 849 C CA . ILE A 1 108 ? -29.107 4.174 46.263 1.00 78.44 108 ILE A CA 1
ATOM 850 C C . ILE A 1 108 ? -29.434 5.628 46.598 1.00 78.44 108 ILE A C 1
ATOM 852 O O . ILE A 1 108 ? -28.826 6.203 47.498 1.00 78.44 108 ILE A O 1
ATOM 856 N N . LEU A 1 109 ? -30.354 6.238 45.849 1.00 77.12 109 LEU A N 1
ATOM 857 C CA . LEU A 1 109 ? -30.647 7.671 45.938 1.00 77.12 109 LEU A CA 1
ATOM 858 C C . LEU A 1 109 ? -31.821 7.968 46.877 1.00 77.12 109 LEU A C 1
ATOM 860 O O . LEU A 1 109 ? -32.086 9.134 47.153 1.00 77.12 109 LEU A O 1
ATOM 864 N N . GLY A 1 110 ? -32.535 6.943 47.359 1.00 70.56 110 GLY A N 1
ATOM 865 C CA . GLY A 1 110 ? -33.741 7.131 48.168 1.00 70.56 110 GLY A CA 1
ATOM 866 C C . GLY A 1 110 ? -34.860 7.830 47.393 1.00 70.56 110 GLY A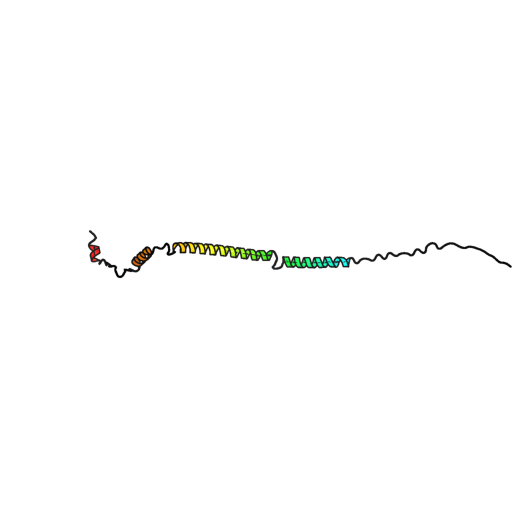 C 1
ATOM 867 O O . GLY A 1 110 ? -35.659 8.549 47.988 1.00 70.56 110 GLY A O 1
ATOM 868 N N . PHE A 1 111 ? -34.881 7.680 46.065 1.00 70.19 111 PHE A N 1
ATOM 869 C CA . PHE A 1 111 ? -35.794 8.407 45.187 1.00 70.19 111 PHE A CA 1
ATOM 870 C C . PHE A 1 111 ? -37.226 7.867 45.334 1.00 70.19 111 PHE A C 1
ATOM 872 O O . PHE A 1 111 ? -37.581 6.860 44.731 1.00 70.19 111 PHE A O 1
ATOM 879 N N . ALA A 1 112 ? -38.043 8.512 46.167 1.00 68.12 112 ALA A N 1
ATOM 880 C CA . ALA A 1 112 ? -39.463 8.202 46.328 1.00 68.12 112 ALA A CA 1
ATOM 881 C C . ALA A 1 112 ? -40.306 9.113 45.425 1.00 68.12 112 ALA A C 1
ATOM 883 O O . ALA A 1 112 ? -40.031 10.311 45.314 1.00 68.12 112 ALA A O 1
ATOM 884 N N . GLN A 1 113 ? -41.338 8.562 44.780 1.00 69.38 113 GLN A N 1
ATOM 885 C CA . GLN A 1 113 ? -42.268 9.388 44.009 1.00 69.38 113 GLN A CA 1
ATOM 886 C C . GLN A 1 113 ? -43.067 10.310 44.951 1.00 69.38 113 GLN A C 1
ATOM 888 O O . GLN A 1 113 ? -43.296 9.944 46.105 1.00 69.38 113 GLN A O 1
ATOM 893 N N . PRO A 1 114 ? -43.552 11.482 44.489 1.00 71.19 114 PRO A N 1
ATOM 894 C CA . PRO A 1 114 ? -44.292 12.436 45.330 1.00 71.19 114 PRO A CA 1
ATOM 895 C C . PRO A 1 114 ? -45.554 11.861 46.002 1.00 71.19 114 PRO A C 1
ATOM 897 O O . PRO A 1 114 ? -46.086 12.470 46.925 1.00 71.19 114 PRO A O 1
ATOM 900 N N . ASN A 1 115 ? -46.008 10.681 45.570 1.00 74.69 115 ASN A N 1
ATOM 901 C CA . ASN A 1 115 ? -47.196 9.998 46.074 1.00 74.69 115 ASN A CA 1
ATOM 902 C C . ASN A 1 115 ? -46.865 8.806 47.002 1.00 74.69 115 ASN A C 1
ATOM 904 O O . ASN A 1 115 ? -47.775 8.073 47.386 1.00 74.69 115 ASN A O 1
ATOM 908 N N . GLU A 1 116 ? -45.592 8.568 47.343 1.00 67.75 116 GLU A N 1
ATOM 909 C CA . GLU A 1 116 ? -45.160 7.438 48.180 1.00 67.75 116 GLU A CA 1
ATOM 910 C C . GLU A 1 116 ? -44.892 7.837 49.637 1.00 67.75 116 GLU A C 1
ATOM 912 O O . GLU A 1 116 ? -44.282 8.863 49.936 1.00 67.75 116 GLU A O 1
ATOM 917 N N . ILE A 1 117 ? -45.335 6.986 50.568 1.00 71.12 117 ILE A N 1
ATOM 918 C CA . ILE A 1 117 ? -45.208 7.204 52.013 1.00 71.12 117 ILE A CA 1
ATOM 919 C C . ILE A 1 117 ? -43.934 6.511 52.512 1.00 71.12 117 ILE A C 1
ATOM 921 O O . ILE A 1 117 ? -43.865 5.283 52.568 1.00 71.12 117 ILE A O 1
ATOM 925 N N . VAL A 1 118 ? -42.931 7.293 52.920 1.00 70.12 118 VAL A N 1
ATOM 926 C CA . VAL A 1 118 ? -41.691 6.769 53.517 1.00 70.12 118 VAL A CA 1
ATOM 927 C C . VAL A 1 118 ? -41.896 6.531 55.015 1.00 70.12 118 VAL A C 1
ATOM 929 O O . VAL A 1 118 ? -42.046 7.472 55.795 1.00 70.12 118 VAL A O 1
ATOM 932 N N . ILE A 1 119 ? -41.896 5.263 55.437 1.00 77.50 119 ILE A N 1
ATOM 933 C CA . ILE A 1 119 ? -42.036 4.881 56.850 1.00 77.50 119 ILE A CA 1
ATOM 934 C C . ILE A 1 119 ? -40.646 4.733 57.475 1.00 77.50 119 ILE A C 1
ATOM 936 O O . ILE A 1 119 ? -39.981 3.707 57.326 1.00 77.50 119 ILE A O 1
ATOM 940 N N . TYR A 1 120 ? -40.214 5.744 58.226 1.00 76.00 120 TYR A N 1
ATOM 941 C CA . TYR A 1 120 ? -39.002 5.654 59.036 1.00 76.00 120 TYR A CA 1
ATOM 942 C C . TYR A 1 120 ? -39.279 4.831 60.298 1.00 76.00 120 TYR A C 1
ATOM 944 O O . TYR A 1 120 ? -40.010 5.261 61.191 1.00 76.00 120 TYR A O 1
ATOM 952 N N . LYS A 1 121 ? -38.679 3.641 60.398 1.00 77.19 121 LYS A N 1
ATOM 953 C CA . LYS A 1 121 ? -38.698 2.867 61.645 1.00 77.19 121 LYS A CA 1
ATOM 954 C C . LYS A 1 121 ? -37.780 3.551 62.653 1.00 77.19 121 LYS A C 1
ATOM 956 O O . LYS A 1 121 ? -36.559 3.486 62.540 1.00 77.19 121 LYS A O 1
ATOM 961 N N . THR A 1 122 ? -38.362 4.221 63.638 1.00 73.69 122 THR A N 1
ATOM 962 C CA . THR A 1 122 ? -37.608 4.750 64.777 1.00 73.69 122 THR A CA 1
ATOM 963 C C . THR A 1 122 ? -37.062 3.589 65.613 1.00 73.69 122 THR A C 1
ATOM 965 O O . THR A 1 122 ? -37.690 2.533 65.716 1.00 73.69 122 THR A O 1
ATOM 968 N N . ALA A 1 123 ? -35.887 3.765 66.228 1.00 65.06 123 ALA A N 1
ATOM 969 C CA . ALA A 1 123 ? -35.199 2.717 66.996 1.00 65.06 123 ALA A CA 1
ATOM 970 C C . ALA A 1 123 ? -36.072 2.078 68.101 1.00 65.06 123 ALA A C 1
ATOM 972 O O . ALA A 1 123 ? -35.874 0.917 68.455 1.00 65.06 123 ALA A O 1
ATOM 973 N N . ALA A 1 124 ? -37.092 2.795 68.582 1.00 64.31 124 ALA A N 1
ATOM 974 C CA . ALA A 1 124 ? -38.082 2.286 69.528 1.00 64.31 124 ALA A CA 1
ATOM 975 C C . ALA A 1 124 ? -38.929 1.115 68.977 1.00 64.31 124 ALA A C 1
ATOM 977 O O . ALA A 1 124 ? -39.330 0.242 69.741 1.00 64.31 124 ALA A O 1
ATOM 978 N N . GLN A 1 125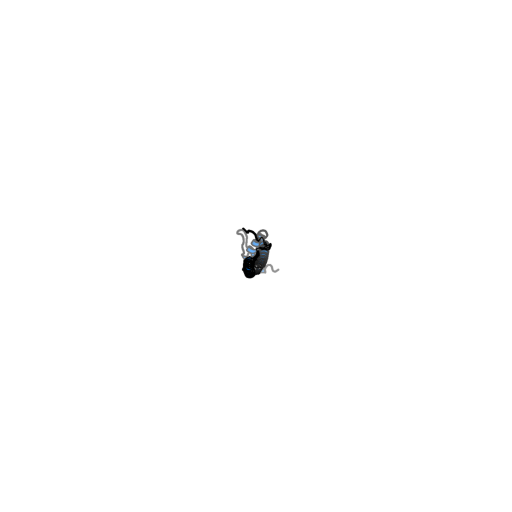 ? -39.175 1.046 67.663 1.00 62.22 125 GLN A N 1
ATOM 979 C CA . GLN A 1 125 ? -40.012 0.010 67.035 1.00 62.22 125 GLN A CA 1
ATOM 980 C C . GLN A 1 125 ? -39.242 -1.281 66.709 1.00 62.22 125 GLN A C 1
ATOM 982 O O . GLN A 1 125 ? -39.833 -2.358 66.659 1.00 62.22 125 GLN A O 1
ATOM 987 N N . ALA A 1 126 ? -37.917 -1.205 66.537 1.00 60.28 126 ALA A N 1
ATOM 988 C CA . ALA A 1 126 ? -37.072 -2.380 66.301 1.00 60.28 126 ALA A CA 1
ATOM 989 C C . ALA A 1 126 ? -36.920 -3.269 67.553 1.00 60.28 126 ALA A C 1
ATOM 991 O O . ALA A 1 126 ? -36.706 -4.473 67.429 1.00 60.28 126 ALA A O 1
ATOM 992 N N . ALA A 1 127 ? -37.077 -2.698 68.754 1.00 62.41 127 ALA A N 1
ATOM 993 C CA . ALA A 1 127 ? -37.014 -3.432 70.019 1.00 62.41 127 ALA A CA 1
ATOM 994 C C . ALA A 1 127 ? -38.289 -4.245 70.327 1.00 62.41 127 ALA A C 1
ATOM 996 O O . ALA A 1 127 ? -38.225 -5.217 71.075 1.00 62.41 127 ALA A O 1
ATOM 997 N N . VAL A 1 128 ? -39.436 -3.880 69.741 1.00 65.12 128 VAL A N 1
ATOM 998 C CA . VAL A 1 128 ? -40.739 -4.526 70.001 1.00 65.12 128 VAL A CA 1
ATOM 999 C C . VAL A 1 128 ? -40.933 -5.803 69.172 1.00 65.12 128 VAL A C 1
ATOM 1001 O O . VAL A 1 128 ? -41.605 -6.725 69.618 1.00 65.12 128 VAL A O 1
ATOM 1004 N N . ASN A 1 129 ? -40.302 -5.905 67.997 1.00 65.56 129 ASN A N 1
ATOM 1005 C CA . ASN A 1 129 ? -40.479 -7.037 67.075 1.00 65.56 129 ASN A CA 1
ATOM 1006 C C . ASN A 1 129 ? -39.511 -8.216 67.326 1.00 65.56 129 ASN A C 1
ATOM 1008 O O . ASN A 1 129 ? -39.310 -9.055 66.454 1.00 65.56 129 ASN A O 1
ATOM 1012 N N . LYS A 1 130 ? -38.856 -8.255 68.493 1.00 58.75 130 LYS A N 1
ATOM 1013 C CA . LYS A 1 130 ? -37.871 -9.285 68.865 1.00 58.75 130 LYS A CA 1
ATOM 1014 C C . LYS A 1 130 ? -38.451 -10.321 69.843 1.00 58.75 130 LYS A C 1
ATOM 1016 O O . LYS A 1 130 ? -37.755 -10.730 70.771 1.00 58.75 130 LYS A O 1
ATOM 1021 N N . LYS A 1 131 ? -39.722 -10.692 69.677 1.00 49.00 131 LYS A N 1
ATOM 1022 C CA . LYS A 1 131 ? -40.395 -11.697 70.509 1.00 49.00 131 LYS A CA 1
ATOM 1023 C C . LYS A 1 131 ? -40.707 -12.950 69.708 1.00 49.00 131 LYS A C 1
ATOM 1025 O O . LYS A 1 131 ? -41.133 -12.789 68.546 1.00 49.00 131 LYS A O 1
#